Protein AF-A0A968Q232-F1 (afdb_monomer)

Secondary structure (DSSP, 8-state):
---------------STTSPPPHHHHHHHHHHHHHHTT--TTEEEEEEEE-PPPHHHHHH--TTS----EEEEEEEETTTTEEEEEEEETTTTEEEEEEEETT--PPPPHHHHHHHHHHHHH-HHHHHHHHTTT---GGG----

Mean predicted aligned error: 6.21 Å

pLDDT: mean 91.98, std 14.24, range [37.25, 98.88]

Sequence (144 aa):
MTIAPNRVTTLTTVSHPLEPLTPEEITAAVTILRQEKSLGIQVRFATVTLNEPAKTVVLSFKPGMAIIREAFIILLDNATAQTYEAVVDLGEGVIRRWEHIPGVQPPIMLDEFAECEAAVKADPAFQAAIAKRGITDPDLVMVD

Structure (mmCIF, N/CA/C/O backbone):
data_A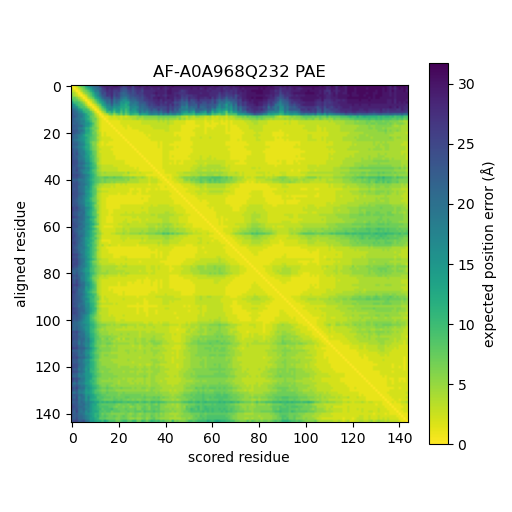F-A0A968Q232-F1
#
_entry.id   AF-A0A968Q232-F1
#
loop_
_atom_site.group_PDB
_atom_site.id
_atom_site.type_symbol
_atom_site.label_atom_id
_atom_site.label_alt_id
_atom_site.label_comp_id
_atom_site.label_asym_id
_atom_site.label_entity_id
_atom_site.label_seq_id
_atom_site.pdbx_PDB_ins_code
_atom_site.Cartn_x
_atom_site.Cartn_y
_atom_site.Cartn_z
_atom_site.occupancy
_atom_site.B_iso_or_equiv
_atom_site.auth_seq_id
_atom_site.auth_comp_id
_atom_site.auth_asym_id
_atom_site.auth_atom_id
_atom_site.pdbx_PDB_model_num
ATOM 1 N N . MET A 1 1 ? 30.120 20.558 13.234 1.00 38.31 1 MET A N 1
ATOM 2 C CA . MET A 1 1 ? 29.231 19.427 13.574 1.00 38.31 1 MET A CA 1
ATOM 3 C C . MET A 1 1 ? 28.079 19.985 14.386 1.00 38.31 1 MET A C 1
ATOM 5 O O . MET A 1 1 ? 28.229 20.205 15.579 1.00 38.31 1 MET A O 1
ATOM 9 N N . THR A 1 2 ? 26.981 20.328 13.721 1.00 37.25 2 THR A N 1
ATOM 10 C CA . THR A 1 2 ? 25.793 20.886 14.375 1.00 37.25 2 THR A CA 1
ATOM 11 C C . THR A 1 2 ? 24.869 19.720 14.689 1.00 37.25 2 THR A C 1
ATOM 13 O O . THR A 1 2 ? 24.344 19.090 13.776 1.00 37.25 2 THR A O 1
ATOM 16 N N . ILE A 1 3 ? 24.744 19.383 15.970 1.00 42.34 3 ILE A N 1
ATOM 17 C CA . ILE A 1 3 ? 23.815 18.358 16.447 1.00 42.34 3 ILE A CA 1
ATOM 18 C C . ILE A 1 3 ? 22.408 18.942 16.288 1.00 42.34 3 ILE A C 1
ATOM 20 O O . ILE A 1 3 ? 22.092 19.966 16.892 1.00 42.34 3 ILE A O 1
ATOM 24 N N . ALA A 1 4 ? 21.596 18.339 15.418 1.00 44.22 4 ALA A N 1
ATOM 25 C CA . ALA A 1 4 ? 20.199 18.719 15.248 1.00 44.22 4 ALA A CA 1
ATOM 26 C C . ALA A 1 4 ? 19.439 18.527 16.578 1.00 44.22 4 ALA A C 1
ATOM 28 O O . ALA A 1 4 ? 19.719 17.564 17.298 1.00 44.22 4 ALA A O 1
ATOM 29 N N . PRO A 1 5 ? 18.498 19.418 16.934 1.00 47.62 5 PRO A N 1
ATOM 30 C CA . PRO A 1 5 ? 17.752 19.294 18.176 1.00 47.62 5 PRO A CA 1
ATOM 31 C C . PRO A 1 5 ? 16.912 18.013 18.170 1.00 47.62 5 PRO A C 1
ATOM 33 O O . PRO A 1 5 ? 16.232 17.694 17.195 1.00 47.62 5 PRO A O 1
ATOM 36 N N . ASN A 1 6 ? 16.982 17.292 19.287 1.00 46.12 6 ASN A N 1
ATOM 37 C CA . ASN A 1 6 ? 16.221 16.084 19.570 1.00 46.12 6 ASN A CA 1
ATOM 38 C C . ASN A 1 6 ? 14.720 16.388 19.408 1.00 46.12 6 ASN A C 1
ATOM 40 O O . ASN A 1 6 ? 14.154 17.145 20.201 1.00 46.12 6 ASN A O 1
ATOM 44 N N . ARG A 1 7 ? 14.082 15.857 18.356 1.00 50.69 7 ARG A N 1
ATOM 45 C CA . ARG A 1 7 ? 12.632 15.981 18.158 1.00 50.69 7 ARG A CA 1
ATOM 46 C C . ARG A 1 7 ? 11.959 15.271 19.329 1.00 50.69 7 ARG A C 1
ATOM 48 O O . ARG A 1 7 ? 12.073 14.059 19.467 1.00 50.69 7 ARG A O 1
ATOM 55 N N . VAL A 1 8 ? 11.279 16.029 20.182 1.00 43.84 8 VAL A N 1
ATOM 56 C CA . VAL A 1 8 ? 10.350 15.460 21.156 1.00 43.84 8 VAL A CA 1
ATOM 57 C C . VAL A 1 8 ? 9.223 14.828 20.344 1.00 43.84 8 VAL A C 1
ATOM 59 O O . VAL A 1 8 ? 8.415 15.544 19.756 1.00 43.84 8 VAL A O 1
ATOM 62 N N . THR A 1 9 ? 9.208 13.501 20.241 1.00 42.03 9 THR A N 1
ATOM 63 C CA . THR A 1 9 ? 8.105 12.760 19.625 1.00 42.03 9 THR A CA 1
ATOM 64 C C . THR A 1 9 ? 6.905 12.868 20.557 1.00 42.03 9 THR A C 1
ATOM 66 O O . THR A 1 9 ? 6.775 12.114 21.518 1.00 42.03 9 THR A O 1
ATOM 69 N N . THR A 1 10 ? 6.049 13.863 20.339 1.00 44.19 10 THR A N 1
ATOM 70 C CA . THR A 1 10 ? 4.717 13.877 20.942 1.00 44.19 10 THR A CA 1
ATOM 71 C C . THR A 1 10 ? 3.979 12.644 20.437 1.00 44.19 10 THR A C 1
ATOM 73 O O . THR A 1 10 ? 3.762 12.527 19.234 1.00 44.19 10 THR A O 1
ATOM 76 N N . LEU A 1 11 ? 3.625 11.717 21.333 1.00 53.53 11 LEU A N 1
ATOM 77 C CA . LEU A 1 11 ? 2.708 10.626 21.006 1.00 53.53 11 LEU A CA 1
ATOM 78 C C . LEU A 1 11 ? 1.405 11.262 20.518 1.00 53.53 11 LEU A C 1
ATOM 80 O O . LEU A 1 11 ? 0.732 11.954 21.283 1.00 53.53 11 LEU A O 1
ATOM 84 N N . THR A 1 12 ? 1.087 11.088 19.238 1.00 61.19 12 THR A N 1
ATOM 85 C CA . THR A 1 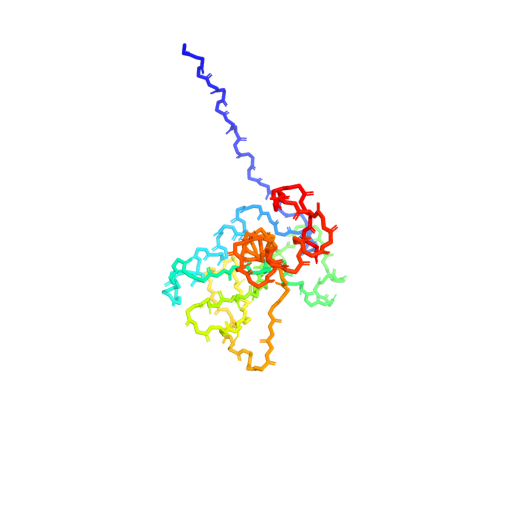12 ? -0.150 11.611 18.658 1.00 61.19 12 THR A CA 1
ATOM 86 C C . THR A 1 12 ? -1.305 10.808 19.244 1.00 61.19 12 THR A C 1
ATOM 88 O O . THR A 1 12 ? -1.501 9.648 18.894 1.00 61.19 12 THR A O 1
ATOM 91 N N . THR A 1 13 ? -2.038 11.381 20.198 1.00 79.38 13 THR A N 1
ATOM 92 C CA . THR A 1 13 ? -3.202 10.706 20.781 1.00 79.38 13 THR A CA 1
ATOM 93 C C . THR A 1 13 ? -4.380 10.848 19.831 1.00 79.38 13 THR A C 1
ATOM 95 O O . THR A 1 13 ? -4.930 11.943 19.705 1.00 79.38 13 THR A O 1
ATOM 98 N N . VAL A 1 14 ? -4.754 9.744 19.184 1.00 90.69 14 VAL A N 1
ATOM 99 C CA . VAL A 1 14 ? -5.954 9.650 18.342 1.00 90.69 14 VAL A CA 1
ATOM 100 C C . VAL A 1 14 ? -7.178 10.038 19.171 1.00 90.69 14 VAL A C 1
ATOM 102 O O . VAL A 1 14 ? -7.419 9.464 20.235 1.00 90.69 14 VAL A O 1
ATOM 105 N N . SER A 1 15 ? -7.939 11.029 18.706 1.00 93.06 15 SER A N 1
ATOM 106 C CA . SER A 1 15 ? -9.065 11.604 19.457 1.00 93.06 15 SER A CA 1
ATOM 107 C C . SER A 1 15 ? -10.434 11.176 18.928 1.00 93.06 15 SER A C 1
ATOM 109 O O . SER A 1 15 ? -11.431 11.254 19.652 1.00 93.06 15 SER A O 1
ATOM 111 N N . HIS A 1 16 ? -10.485 10.685 17.687 1.00 95.56 16 HIS A N 1
ATOM 112 C CA . HIS A 1 16 ? -11.700 10.226 17.029 1.00 95.56 16 HIS A CA 1
ATOM 113 C C . HIS A 1 16 ? -11.474 8.918 16.242 1.00 95.56 16 HIS A C 1
ATOM 115 O O . HIS A 1 16 ? -10.448 8.774 15.577 1.00 95.56 16 HIS A O 1
ATOM 121 N N . PRO A 1 17 ? -12.438 7.970 16.241 1.00 96.38 17 PRO A N 1
ATOM 122 C CA . PRO A 1 17 ? -12.297 6.669 15.575 1.00 96.38 17 PRO A CA 1
ATOM 123 C C . PRO A 1 17 ? -12.011 6.728 14.068 1.00 96.38 17 PRO A C 1
ATOM 125 O O . PRO A 1 17 ? -11.421 5.791 13.543 1.00 96.38 17 PRO A O 1
ATOM 128 N N . LEU A 1 18 ? -12.413 7.808 13.391 1.00 97.50 18 LEU A N 1
ATOM 129 C CA . LEU A 1 18 ? -12.201 8.027 11.950 1.00 97.50 18 LEU A CA 1
ATOM 130 C C . LEU A 1 18 ? -10.930 8.814 11.601 1.00 97.50 18 LEU A C 1
ATOM 132 O O . LEU A 1 18 ? -10.737 9.172 10.442 1.00 97.50 18 LEU A O 1
ATOM 136 N N . GLU A 1 19 ? -10.080 9.146 12.572 1.00 97.31 19 GLU A N 1
ATOM 137 C CA . GLU A 1 19 ? -8.797 9.757 12.223 1.00 97.31 19 GLU A CA 1
ATOM 138 C C . GLU A 1 19 ? -7.964 8.788 11.371 1.00 97.31 19 GLU A C 1
ATOM 140 O O . GLU A 1 19 ? -7.947 7.589 11.669 1.00 97.31 19 GLU A O 1
ATOM 145 N N . PRO A 1 20 ? -7.253 9.268 10.335 1.00 97.62 20 PRO A N 1
ATOM 146 C CA . PRO A 1 20 ? -6.333 8.435 9.568 1.00 97.62 20 PRO A CA 1
ATOM 147 C C . PRO A 1 20 ? -5.317 7.731 10.470 1.00 97.62 20 PRO A C 1
ATOM 149 O O . PRO A 1 20 ? -5.094 8.144 11.609 1.00 97.62 20 PRO A O 1
ATOM 152 N N . LEU A 1 21 ? -4.686 6.670 9.964 1.00 97.88 21 LEU A N 1
ATOM 153 C CA . LEU A 1 21 ? -3.600 6.031 10.703 1.00 97.88 21 LEU A CA 1
ATOM 154 C C . LEU A 1 21 ? -2.461 7.024 10.955 1.00 97.88 21 LEU A C 1
ATOM 156 O O . LEU A 1 21 ? -2.062 7.763 10.049 1.00 97.88 21 LEU A O 1
ATOM 160 N N . THR A 1 22 ? -1.911 7.019 12.168 1.00 97.06 22 THR A N 1
ATOM 161 C CA . THR A 1 22 ? -0.673 7.753 12.445 1.00 97.06 22 THR A CA 1
ATOM 162 C C . THR A 1 22 ? 0.524 7.051 11.787 1.00 97.06 22 THR A C 1
ATOM 164 O O . THR A 1 22 ? 0.456 5.857 11.472 1.00 97.06 22 THR A O 1
ATOM 167 N N . PRO A 1 23 ? 1.663 7.740 11.594 1.00 97.00 23 PRO A N 1
ATOM 168 C CA . PRO A 1 23 ? 2.881 7.099 11.093 1.00 97.00 23 PRO A CA 1
ATOM 169 C C . PRO A 1 23 ? 3.334 5.899 11.941 1.00 97.00 23 PRO A C 1
ATOM 171 O O . PRO A 1 23 ? 3.834 4.905 11.406 1.00 97.00 23 PRO A O 1
ATOM 174 N N . GLU A 1 24 ? 3.143 5.970 13.259 1.00 96.56 24 GLU A N 1
ATOM 175 C CA . GLU A 1 24 ? 3.463 4.890 14.193 1.00 96.56 24 GLU A CA 1
ATOM 176 C C . GLU A 1 24 ? 2.522 3.696 14.006 1.00 96.56 24 GLU A C 1
ATOM 178 O O . GLU A 1 24 ? 2.991 2.561 13.971 1.00 96.56 24 GLU A O 1
ATOM 183 N N . GLU A 1 25 ? 1.221 3.940 13.814 1.00 97.56 25 GLU A N 1
ATOM 184 C CA . GLU A 1 25 ? 0.232 2.895 13.522 1.00 97.56 25 GLU A CA 1
ATOM 185 C C . GLU A 1 25 ? 0.518 2.198 12.183 1.00 97.56 25 GLU A C 1
ATOM 187 O O . GLU A 1 25 ? 0.492 0.969 12.111 1.00 97.56 25 GLU A O 1
ATOM 192 N N . ILE A 1 26 ? 0.868 2.956 11.135 1.00 98.38 26 ILE A N 1
ATOM 193 C CA . ILE A 1 26 ? 1.284 2.402 9.833 1.00 98.38 26 ILE A CA 1
ATOM 194 C C . ILE A 1 26 ? 2.515 1.505 10.012 1.00 98.38 26 ILE A C 1
ATOM 196 O O . ILE A 1 26 ? 2.538 0.365 9.544 1.00 98.38 26 ILE A O 1
ATOM 200 N N . THR A 1 27 ? 3.531 2.002 10.723 1.00 98.00 27 THR A N 1
ATOM 201 C CA . THR A 1 27 ? 4.770 1.256 10.985 1.00 98.00 27 THR A CA 1
ATOM 202 C C . THR A 1 27 ? 4.490 -0.024 11.773 1.00 98.00 27 THR A C 1
ATOM 204 O O . THR A 1 27 ? 5.029 -1.084 11.440 1.00 98.00 27 THR A O 1
ATOM 207 N N . ALA A 1 28 ? 3.625 0.048 12.788 1.00 98.00 28 ALA A N 1
ATOM 208 C CA . ALA A 1 28 ? 3.227 -1.098 13.595 1.00 98.00 28 ALA A CA 1
ATOM 209 C C . ALA A 1 28 ? 2.499 -2.156 12.754 1.00 98.00 28 ALA A C 1
ATOM 211 O O . ALA A 1 28 ? 2.901 -3.319 12.774 1.00 98.00 28 ALA A O 1
ATOM 212 N N . ALA A 1 29 ? 1.508 -1.760 11.949 1.00 98.44 29 ALA A N 1
ATOM 213 C CA . ALA A 1 29 ? 0.744 -2.687 11.115 1.00 98.44 29 ALA A CA 1
ATOM 214 C C . ALA A 1 29 ? 1.632 -3.447 10.115 1.00 98.44 29 ALA A C 1
ATOM 216 O O . ALA A 1 29 ? 1.544 -4.671 9.988 1.00 98.44 29 ALA A O 1
ATOM 217 N N . VAL A 1 30 ? 2.533 -2.726 9.435 1.00 98.25 30 VAL A N 1
ATOM 218 C CA . VAL A 1 30 ? 3.497 -3.316 8.494 1.00 98.25 30 VAL A CA 1
ATOM 219 C C . VAL A 1 30 ? 4.444 -4.272 9.217 1.00 98.25 30 VAL A C 1
ATOM 221 O O . VAL A 1 30 ? 4.725 -5.359 8.712 1.00 98.25 30 VAL A O 1
ATOM 224 N N . THR A 1 31 ? 4.921 -3.893 10.404 1.00 97.94 31 THR A N 1
ATOM 225 C CA . THR A 1 31 ? 5.833 -4.722 11.204 1.00 97.94 31 THR A CA 1
ATOM 226 C C . THR A 1 31 ? 5.169 -6.030 11.627 1.00 97.94 31 THR A C 1
ATOM 228 O O . THR A 1 31 ? 5.757 -7.091 11.416 1.00 97.94 31 THR A O 1
ATOM 231 N N . ILE A 1 32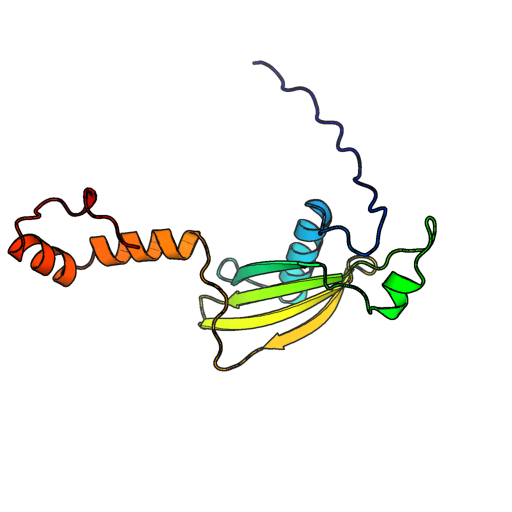 ? 3.937 -5.965 12.142 1.00 98.06 32 ILE A N 1
ATOM 232 C CA . ILE A 1 32 ? 3.145 -7.136 12.544 1.00 98.06 32 ILE A CA 1
ATOM 233 C C . ILE A 1 32 ? 2.978 -8.094 11.361 1.00 98.06 32 ILE A C 1
ATOM 235 O O . ILE A 1 32 ? 3.330 -9.269 11.465 1.00 98.06 32 ILE A O 1
ATOM 239 N N . LEU A 1 33 ? 2.540 -7.594 10.198 1.00 97.62 33 LEU A N 1
ATOM 240 C CA . LEU A 1 33 ? 2.364 -8.440 9.013 1.00 97.62 33 LEU A CA 1
ATOM 241 C C . LEU A 1 33 ? 3.668 -9.069 8.535 1.00 97.62 33 LEU A C 1
ATOM 243 O O . LEU A 1 33 ? 3.697 -10.265 8.240 1.00 97.62 33 LEU A O 1
ATOM 247 N N . ARG A 1 34 ? 4.754 -8.288 8.464 1.00 97.44 34 ARG A N 1
ATOM 248 C CA . ARG A 1 34 ? 6.059 -8.812 8.043 1.00 97.44 34 ARG A CA 1
ATOM 249 C C . ARG A 1 34 ? 6.536 -9.935 8.955 1.00 97.44 34 ARG A C 1
ATOM 251 O O . ARG A 1 34 ? 7.033 -10.936 8.446 1.00 97.44 34 ARG A O 1
ATOM 258 N N . GLN A 1 35 ? 6.368 -9.785 10.266 1.00 96.75 35 GLN A N 1
ATOM 259 C CA . GLN A 1 35 ? 6.794 -10.779 11.249 1.00 96.75 35 GLN A CA 1
ATOM 260 C C . GLN A 1 35 ? 5.911 -12.029 11.213 1.00 96.75 35 GLN A C 1
ATOM 262 O O . GLN A 1 35 ? 6.410 -13.125 10.962 1.00 96.75 35 GLN A O 1
ATOM 267 N N . GLU A 1 36 ? 4.599 -11.882 11.401 1.00 96.81 36 GLU A N 1
ATOM 268 C CA . GLU A 1 36 ? 3.686 -13.023 11.531 1.00 96.81 36 GLU A CA 1
ATOM 269 C C . GLU A 1 36 ? 3.521 -13.828 10.235 1.00 96.81 36 GLU A C 1
ATOM 271 O O . GLU A 1 36 ? 3.282 -15.035 10.283 1.00 96.81 36 GLU A O 1
ATOM 276 N N . LYS A 1 37 ? 3.652 -13.186 9.066 1.00 96.88 37 LYS A N 1
ATOM 277 C CA . LYS A 1 37 ? 3.570 -13.858 7.757 1.00 96.88 37 LYS A CA 1
ATOM 278 C C . LYS A 1 37 ? 4.929 -14.106 7.111 1.00 96.88 37 LYS A C 1
ATOM 280 O O . LYS A 1 37 ? 4.971 -14.630 6.003 1.00 96.88 37 LYS A O 1
ATOM 285 N N . SER A 1 38 ? 6.028 -13.777 7.798 1.00 95.62 38 SER A N 1
ATOM 286 C CA . SER A 1 38 ? 7.397 -13.946 7.285 1.00 95.62 38 SER A CA 1
ATOM 287 C C . SER A 1 38 ? 7.590 -13.320 5.893 1.00 95.62 38 SER A C 1
ATOM 289 O O . SER A 1 38 ? 8.182 -13.923 4.998 1.00 95.62 38 SER A O 1
ATOM 291 N N . LEU A 1 39 ? 7.047 -12.115 5.691 1.00 96.31 39 LEU A N 1
ATOM 292 C CA . LEU A 1 39 ? 7.031 -11.459 4.381 1.00 96.31 39 LEU A CA 1
ATOM 293 C C . LEU A 1 39 ? 8.428 -10.958 4.003 1.00 96.31 39 LEU A C 1
ATOM 295 O O . LEU A 1 39 ? 9.043 -10.175 4.734 1.00 96.31 39 LEU A O 1
ATOM 299 N N . GLY A 1 40 ? 8.894 -11.367 2.824 1.00 91.94 40 GLY A N 1
ATOM 300 C CA . GLY A 1 40 ? 10.185 -10.963 2.275 1.00 91.94 40 GLY A CA 1
ATOM 301 C C . GLY A 1 40 ? 10.242 -9.507 1.797 1.00 91.94 40 GLY A C 1
ATOM 302 O O . GLY A 1 40 ? 9.256 -8.763 1.813 1.00 91.94 40 GLY A O 1
ATOM 303 N N . ILE A 1 41 ? 11.428 -9.097 1.344 1.00 92.06 41 ILE A N 1
ATOM 304 C CA . ILE A 1 41 ? 11.689 -7.749 0.811 1.00 92.06 41 ILE A CA 1
ATOM 305 C C . ILE A 1 41 ? 10.907 -7.474 -0.486 1.00 92.06 41 ILE A C 1
ATOM 307 O O . ILE A 1 41 ? 10.581 -6.331 -0.774 1.00 92.06 41 ILE A O 1
ATOM 311 N N . GLN A 1 42 ? 10.564 -8.528 -1.229 1.00 91.94 42 GLN A N 1
ATOM 312 C CA . GLN A 1 42 ? 9.809 -8.473 -2.481 1.00 91.94 42 GLN A CA 1
ATOM 313 C C . GLN A 1 42 ? 8.321 -8.138 -2.306 1.00 91.94 42 GLN A C 1
ATOM 315 O O . GLN A 1 42 ? 7.642 -7.858 -3.290 1.00 91.94 42 GLN A O 1
ATOM 320 N N . VAL A 1 43 ? 7.802 -8.193 -1.074 1.00 96.12 43 VAL A N 1
ATOM 321 C CA . VAL A 1 43 ? 6.402 -7.863 -0.800 1.00 96.12 43 VAL A CA 1
ATOM 322 C C . VAL A 1 43 ? 6.258 -6.353 -0.666 1.00 96.12 43 VAL A C 1
ATOM 324 O O . VAL A 1 43 ? 6.843 -5.734 0.236 1.00 96.12 43 VAL A O 1
ATOM 327 N N . ARG A 1 44 ? 5.450 -5.783 -1.557 1.00 95.38 44 ARG A N 1
ATOM 328 C CA . ARG A 1 44 ? 5.073 -4.373 -1.587 1.00 95.38 44 ARG A CA 1
ATOM 329 C C . ARG A 1 44 ? 3.735 -4.155 -0.876 1.00 95.38 44 ARG A C 1
ATOM 331 O O . ARG A 1 44 ? 2.863 -5.022 -0.876 1.00 95.38 44 ARG A O 1
ATOM 338 N N . PHE A 1 45 ? 3.585 -2.985 -0.262 1.00 96.94 45 PHE A N 1
ATOM 339 C CA . PHE A 1 45 ? 2.389 -2.568 0.473 1.00 96.94 45 PHE A CA 1
ATOM 340 C C . PHE A 1 45 ? 1.700 -1.459 -0.324 1.00 96.94 45 PHE A C 1
ATOM 342 O O . PHE A 1 45 ? 2.023 -0.286 -0.156 1.00 96.94 45 PHE A O 1
ATOM 349 N N . ALA A 1 46 ? 0.778 -1.839 -1.208 1.00 97.06 46 ALA A N 1
ATOM 350 C CA . ALA A 1 46 ? 0.096 -0.910 -2.108 1.00 97.06 46 ALA A CA 1
ATOM 351 C C . ALA A 1 46 ? -0.875 0.021 -1.366 1.00 97.06 46 ALA A C 1
ATOM 353 O O . ALA A 1 46 ? -1.132 1.146 -1.786 1.00 97.06 46 ALA A O 1
ATOM 354 N N . THR A 1 47 ? -1.442 -0.434 -0.248 1.00 97.56 47 THR A N 1
ATOM 355 C CA . THR A 1 47 ? -2.321 0.380 0.599 1.00 97.56 47 THR A CA 1
ATOM 356 C C . THR A 1 47 ? -2.127 -0.002 2.055 1.00 97.56 47 THR A C 1
ATOM 358 O O . THR A 1 47 ? -2.103 -1.184 2.383 1.00 97.56 47 THR A O 1
ATOM 361 N N . VAL A 1 48 ? -2.025 1.004 2.925 1.00 98.31 48 VAL A N 1
ATOM 362 C CA . VAL A 1 48 ? -2.113 0.864 4.382 1.00 98.31 48 VAL A CA 1
ATOM 363 C C . VAL A 1 48 ? -2.995 1.999 4.879 1.00 98.31 48 VAL A C 1
ATOM 365 O O . VAL A 1 48 ? -2.593 3.160 4.850 1.00 98.31 48 VAL A O 1
ATOM 368 N N . THR A 1 49 ? -4.220 1.677 5.278 1.00 98.50 49 THR A N 1
ATOM 369 C CA . THR A 1 49 ? -5.220 2.667 5.691 1.00 98.50 49 THR A CA 1
ATOM 370 C C . THR A 1 49 ? -5.981 2.192 6.919 1.00 98.50 49 THR A C 1
ATOM 372 O O . THR A 1 49 ? -5.895 1.027 7.306 1.00 98.50 49 THR A O 1
ATOM 375 N N . LEU A 1 50 ? -6.732 3.094 7.543 1.00 98.56 50 LEU A N 1
ATOM 376 C CA . LEU A 1 50 ? -7.646 2.741 8.618 1.00 98.56 50 LEU A CA 1
ATOM 377 C C . LEU A 1 50 ? -8.684 1.748 8.082 1.00 98.56 50 LEU A C 1
ATOM 379 O O . LEU A 1 50 ? -9.366 2.030 7.097 1.00 98.56 50 LEU A O 1
ATOM 383 N N . ASN A 1 51 ? -8.839 0.611 8.756 1.00 98.62 51 ASN A N 1
ATOM 384 C CA . ASN A 1 51 ? -10.053 -0.179 8.631 1.00 98.62 51 ASN A CA 1
ATOM 385 C C . ASN A 1 51 ? -11.145 0.554 9.416 1.00 98.62 51 ASN A C 1
ATOM 387 O O . ASN A 1 51 ? -11.171 0.506 10.648 1.00 98.62 51 ASN A O 1
ATOM 391 N N . GLU A 1 52 ? -11.972 1.331 8.713 1.00 98.00 52 GLU A N 1
ATOM 392 C CA . GLU A 1 52 ? -12.957 2.190 9.367 1.00 98.00 52 GLU A CA 1
ATOM 393 C C . GLU A 1 52 ? -13.883 1.371 10.284 1.00 98.00 52 GLU A C 1
ATOM 395 O O . GLU A 1 52 ? -14.420 0.340 9.865 1.00 98.00 52 GLU A O 1
ATOM 400 N N . PRO A 1 53 ? -14.114 1.819 11.534 1.00 97.19 53 PRO A N 1
ATOM 401 C CA . PRO A 1 53 ? -15.018 1.126 12.438 1.00 97.19 53 PRO A CA 1
ATOM 402 C C . PRO A 1 53 ? -16.436 1.049 11.879 1.00 97.19 53 PRO A C 1
ATOM 404 O O . PRO A 1 53 ? -16.888 1.908 11.119 1.00 97.19 53 PRO A O 1
ATOM 407 N N . ALA A 1 54 ? -17.196 0.056 12.342 1.00 97.19 54 ALA A N 1
ATOM 408 C CA . ALA A 1 54 ? -18.602 -0.062 11.983 1.00 97.19 54 ALA A CA 1
ATOM 409 C C . ALA A 1 54 ? -19.355 1.255 12.245 1.00 97.19 54 ALA A C 1
ATOM 411 O O . ALA A 1 54 ? -19.196 1.893 13.288 1.00 97.19 54 ALA A O 1
ATOM 412 N N . LYS A 1 55 ? -20.251 1.629 11.326 1.00 98.00 55 LYS A N 1
ATOM 413 C CA . LYS A 1 55 ? -21.035 2.874 11.399 1.00 98.00 55 LYS A CA 1
ATOM 414 C C . LYS A 1 55 ? -21.698 3.099 12.764 1.00 98.00 55 LYS A C 1
ATOM 416 O O . LYS A 1 55 ? -21.765 4.227 13.241 1.00 98.00 55 LYS A O 1
ATOM 421 N N . THR A 1 56 ? -22.191 2.038 13.400 1.00 98.00 56 THR A N 1
ATOM 422 C CA . THR A 1 56 ? -22.819 2.098 14.729 1.00 98.00 56 THR A CA 1
ATOM 423 C C . THR A 1 56 ? -21.843 2.516 15.828 1.00 98.00 56 THR A C 1
ATOM 425 O O . THR A 1 56 ? -22.236 3.273 16.714 1.00 98.00 56 THR A O 1
ATOM 428 N N . VAL A 1 57 ? -20.582 2.080 15.754 1.00 96.62 57 VAL A N 1
ATOM 429 C CA . VAL A 1 57 ? -19.504 2.484 16.671 1.00 96.62 57 VAL A CA 1
ATOM 430 C C . VAL A 1 57 ? -19.221 3.972 16.509 1.00 96.62 57 VAL A C 1
ATOM 432 O O . VAL A 1 57 ? -19.211 4.697 17.499 1.00 96.62 57 VAL A O 1
ATOM 435 N N . VAL A 1 58 ? -19.088 4.441 15.266 1.00 97.50 58 VAL A N 1
ATOM 436 C CA . VAL A 1 58 ? -18.849 5.860 14.960 1.00 97.50 58 VAL A CA 1
ATOM 437 C C . VAL A 1 58 ? -19.994 6.737 15.470 1.00 97.50 58 VAL A C 1
ATOM 439 O O . VAL A 1 58 ? -19.757 7.717 16.166 1.00 97.50 58 VAL A O 1
ATOM 442 N N . LEU A 1 59 ? -21.247 6.371 15.180 1.00 97.94 59 LEU A N 1
ATOM 443 C CA . LEU A 1 59 ? -22.420 7.149 15.601 1.00 97.94 59 LEU A CA 1
ATOM 444 C C . LEU A 1 59 ? -22.624 7.174 17.122 1.00 97.94 59 LEU A C 1
ATOM 446 O O . LEU A 1 59 ? -23.235 8.105 17.641 1.00 97.94 59 LEU A O 1
ATOM 450 N N . SER A 1 60 ? -22.142 6.149 17.826 1.00 97.38 60 SER A N 1
ATOM 451 C CA . SER A 1 60 ? -22.267 6.041 19.284 1.00 97.38 60 SER A CA 1
ATOM 452 C C . SER A 1 60 ? -21.062 6.617 20.031 1.00 97.38 60 SER A C 1
ATOM 454 O O . SER A 1 60 ? -21.096 6.679 21.262 1.00 97.38 60 SER A O 1
ATOM 456 N N . PHE A 1 61 ? -20.005 7.016 19.317 1.00 97.62 61 PHE A N 1
ATOM 457 C CA . PHE A 1 61 ? -18.768 7.500 19.911 1.00 97.62 61 PHE A CA 1
ATOM 458 C C . PHE A 1 61 ? -18.977 8.816 20.665 1.00 97.62 61 PHE A C 1
ATOM 460 O O . PHE A 1 61 ? -19.675 9.729 20.221 1.00 97.62 61 PHE A O 1
ATOM 467 N N . LYS A 1 62 ? -18.321 8.920 21.819 1.00 96.94 62 LYS A N 1
ATOM 468 C CA . LYS A 1 62 ? -18.220 10.132 22.628 1.00 96.94 62 LYS A CA 1
ATOM 469 C C . LYS A 1 62 ? -16.768 10.288 23.081 1.00 96.94 62 LYS A C 1
ATOM 471 O O . LYS A 1 62 ? -16.131 9.272 23.371 1.00 96.94 62 LYS A O 1
ATOM 476 N N . PRO A 1 63 ? -16.252 11.525 23.200 1.00 94.44 63 PRO A N 1
ATOM 477 C CA . PRO A 1 63 ? -14.915 11.757 23.733 1.00 94.44 63 PRO A CA 1
ATOM 478 C C . PRO A 1 63 ? -14.692 11.016 25.059 1.00 94.44 63 PRO A C 1
ATOM 480 O O . PRO A 1 63 ? -15.549 11.047 25.943 1.00 94.44 63 PRO A O 1
ATOM 483 N N . GLY A 1 64 ? -13.550 10.337 25.181 1.00 90.69 64 GLY A N 1
ATOM 484 C CA . GLY A 1 64 ? -13.194 9.516 26.344 1.00 90.69 64 GLY A CA 1
ATOM 485 C C . GLY A 1 64 ? -13.604 8.041 26.250 1.00 90.69 64 GLY A C 1
ATOM 486 O O . GLY A 1 64 ? -13.176 7.249 27.087 1.00 90.69 64 GLY A O 1
ATOM 487 N N . MET A 1 65 ? -14.387 7.642 25.242 1.00 94.12 65 MET A N 1
ATOM 488 C CA . MET A 1 65 ? -14.584 6.224 24.929 1.00 94.12 65 MET A CA 1
ATOM 489 C C . MET A 1 65 ? -13.308 5.620 24.334 1.00 94.12 65 MET A C 1
ATOM 491 O O . MET A 1 65 ? -12.561 6.301 23.631 1.00 94.12 65 MET A O 1
ATOM 495 N N . ALA A 1 66 ? -13.080 4.331 24.592 1.00 92.50 66 ALA A N 1
ATOM 496 C CA . ALA A 1 66 ? -11.980 3.599 23.976 1.00 92.50 66 ALA A CA 1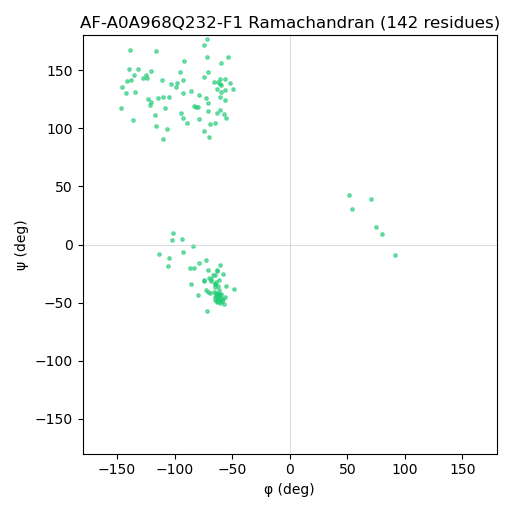
ATOM 497 C C . ALA A 1 66 ? -12.127 3.589 22.446 1.00 92.50 66 ALA A C 1
ATOM 499 O O . ALA A 1 66 ? -13.227 3.397 21.921 1.00 92.50 66 ALA A O 1
ATOM 500 N N . ILE A 1 67 ? -11.010 3.780 21.746 1.00 94.62 67 ILE A N 1
ATOM 501 C CA . ILE A 1 67 ? -10.941 3.738 20.287 1.00 94.62 67 ILE A CA 1
ATOM 502 C C . ILE A 1 67 ? -10.200 2.464 19.901 1.00 94.62 67 ILE A C 1
ATOM 504 O O . ILE A 1 67 ? -9.031 2.294 20.238 1.00 94.62 67 ILE A O 1
ATOM 508 N N . ILE A 1 68 ? -10.896 1.576 19.198 1.00 94.44 68 ILE A N 1
ATOM 509 C CA . ILE A 1 68 ? -10.292 0.393 18.588 1.00 94.44 68 ILE A CA 1
ATOM 510 C C . ILE A 1 68 ? -9.749 0.813 17.226 1.00 94.44 68 ILE A C 1
ATOM 512 O O . ILE A 1 68 ? -10.436 1.501 16.466 1.00 94.44 68 ILE A O 1
ATOM 516 N N . ARG A 1 69 ? -8.503 0.433 16.948 1.00 97.00 69 ARG A N 1
ATOM 517 C CA . ARG A 1 69 ? -7.768 0.824 15.748 1.00 97.00 69 ARG A CA 1
ATOM 518 C C . ARG A 1 69 ? -7.363 -0.428 14.996 1.00 97.00 69 ARG A C 1
ATOM 520 O O . ARG A 1 69 ? -6.631 -1.263 15.518 1.00 97.00 69 ARG A O 1
ATOM 527 N N . GLU A 1 70 ? -7.838 -0.535 13.768 1.00 98.50 70 GLU A N 1
ATOM 528 C CA . GLU A 1 70 ? -7.473 -1.610 12.859 1.00 98.50 70 GLU A CA 1
ATOM 529 C C . GLU A 1 70 ? -6.921 -1.009 11.565 1.00 98.50 70 GLU A C 1
ATOM 531 O O . GLU A 1 70 ? -7.399 0.024 11.100 1.00 98.50 70 GLU A O 1
ATOM 536 N N . ALA A 1 71 ? -5.917 -1.644 10.970 1.00 98.81 71 ALA A N 1
ATOM 537 C CA . ALA A 1 71 ? -5.367 -1.257 9.677 1.00 98.81 71 ALA A CA 1
ATOM 538 C C . ALA A 1 71 ? -5.828 -2.241 8.599 1.00 98.81 71 ALA A C 1
ATOM 540 O O . ALA A 1 71 ? -5.626 -3.446 8.744 1.00 98.81 71 ALA A O 1
ATOM 541 N N . PHE A 1 72 ? -6.407 -1.728 7.514 1.00 98.88 72 PHE A N 1
ATOM 542 C CA . PHE A 1 72 ? -6.669 -2.479 6.291 1.00 98.88 72 PHE A CA 1
ATOM 543 C C . PHE A 1 72 ? -5.499 -2.307 5.322 1.00 98.88 72 PHE A C 1
ATOM 545 O O . PHE A 1 72 ? -5.034 -1.188 5.077 1.00 98.88 72 PHE A O 1
ATOM 552 N N . ILE A 1 73 ? -4.999 -3.426 4.800 1.00 98.75 73 ILE A N 1
ATOM 553 C CA . ILE A 1 73 ? -3.753 -3.473 4.038 1.00 98.75 73 ILE A CA 1
ATOM 554 C C . ILE A 1 73 ? -3.940 -4.301 2.770 1.00 98.75 73 ILE A C 1
ATOM 556 O O . ILE A 1 73 ? -4.417 -5.431 2.839 1.00 98.75 73 ILE A O 1
ATOM 560 N N . ILE A 1 74 ? -3.501 -3.751 1.635 1.00 98.62 74 ILE A N 1
ATOM 561 C CA . ILE A 1 74 ? -3.410 -4.454 0.349 1.00 98.62 74 ILE A CA 1
ATOM 562 C C . ILE A 1 74 ? -1.930 -4.653 0.018 1.00 98.62 74 ILE A C 1
ATOM 564 O O . ILE A 1 74 ? -1.155 -3.691 0.015 1.00 98.62 74 ILE A O 1
ATOM 568 N N 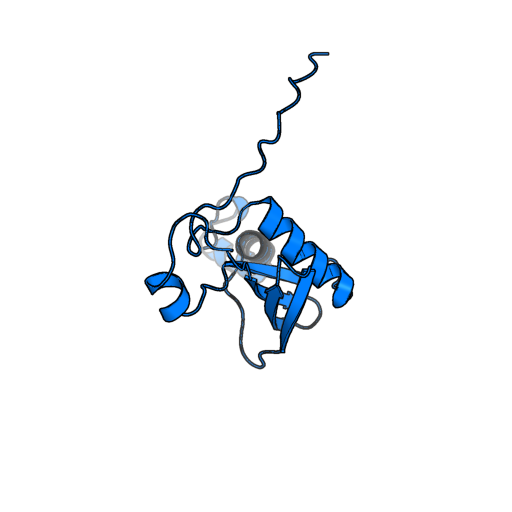. LEU A 1 75 ? -1.539 -5.896 -0.262 1.00 97.62 75 LEU A N 1
ATOM 569 C CA . LEU A 1 75 ? -0.161 -6.293 -0.544 1.00 97.62 75 LEU A CA 1
ATOM 570 C C . LEU A 1 75 ? -0.029 -6.920 -1.933 1.00 97.62 75 LEU A C 1
ATOM 572 O O . LEU A 1 75 ? -0.935 -7.615 -2.390 1.00 97.62 75 LEU A O 1
ATOM 576 N N . LEU A 1 76 ? 1.141 -6.738 -2.545 1.00 97.50 76 LEU A N 1
ATOM 577 C CA . LEU A 1 76 ? 1.579 -7.446 -3.746 1.00 97.50 76 LEU A CA 1
ATOM 578 C C . LEU A 1 76 ? 2.867 -8.206 -3.437 1.00 97.50 76 LEU A C 1
ATOM 580 O O . LEU A 1 76 ? 3.861 -7.600 -3.035 1.00 97.50 76 LEU A O 1
ATOM 584 N N . ASP A 1 77 ? 2.874 -9.519 -3.636 1.00 96.00 77 ASP A N 1
ATOM 585 C CA . ASP A 1 77 ? 4.119 -10.284 -3.663 1.00 96.00 77 ASP A CA 1
ATOM 586 C C . ASP A 1 77 ? 4.674 -10.313 -5.090 1.00 96.00 77 ASP A C 1
ATOM 588 O O . ASP A 1 77 ? 4.185 -11.061 -5.937 1.00 96.00 77 ASP A O 1
ATOM 592 N N . ASN A 1 78 ? 5.724 -9.529 -5.354 1.00 93.56 78 ASN A N 1
ATOM 593 C CA . ASN A 1 78 ? 6.335 -9.451 -6.683 1.00 93.56 78 ASN A CA 1
ATOM 594 C C . ASN A 1 78 ? 6.951 -10.779 -7.152 1.00 93.56 78 ASN A C 1
ATOM 596 O O . ASN A 1 78 ? 7.117 -10.972 -8.353 1.00 93.56 78 ASN A O 1
ATOM 600 N N . ALA A 1 79 ? 7.291 -11.706 -6.246 1.00 93.88 79 ALA A N 1
ATOM 601 C CA . ALA A 1 79 ? 7.840 -13.001 -6.652 1.00 93.88 79 ALA A CA 1
ATOM 602 C C . ALA A 1 79 ? 6.771 -13.929 -7.243 1.00 93.88 79 ALA A C 1
ATOM 604 O O . ALA A 1 79 ? 7.077 -14.760 -8.096 1.00 93.88 79 ALA A O 1
ATOM 605 N N . THR A 1 80 ? 5.526 -13.803 -6.781 1.00 94.69 80 THR A N 1
ATOM 606 C CA . THR A 1 80 ? 4.415 -14.681 -7.173 1.00 94.69 80 THR A CA 1
ATOM 607 C C . THR A 1 80 ? 3.331 -13.962 -7.975 1.00 94.69 80 THR A C 1
ATOM 609 O O . THR A 1 80 ? 2.436 -14.622 -8.502 1.00 94.69 80 THR A O 1
ATOM 612 N N . ALA A 1 81 ? 3.415 -12.632 -8.081 1.00 94.81 81 ALA A N 1
ATOM 613 C CA . ALA A 1 81 ? 2.392 -11.744 -8.628 1.00 94.81 81 ALA A CA 1
ATOM 614 C C . ALA A 1 81 ? 1.015 -11.914 -7.952 1.00 94.81 81 ALA A C 1
ATOM 616 O O . ALA A 1 81 ? -0.024 -11.735 -8.587 1.00 94.81 81 ALA A O 1
ATOM 617 N N . GLN A 1 82 ? 1.004 -12.289 -6.668 1.00 96.94 82 GLN A N 1
ATOM 618 C CA . GLN A 1 82 ? -0.216 -12.524 -5.895 1.00 96.94 82 GLN A CA 1
ATOM 619 C C . GLN A 1 82 ? -0.594 -11.311 -5.048 1.00 96.94 82 GLN A C 1
ATOM 621 O O . GLN A 1 82 ? 0.257 -10.699 -4.397 1.00 96.94 82 GLN A O 1
ATOM 626 N N . THR A 1 83 ? -1.893 -11.011 -5.009 1.00 98.25 83 THR A N 1
ATOM 627 C CA . THR A 1 83 ? -2.465 -9.944 -4.183 1.00 98.25 83 THR A CA 1
ATOM 628 C C . THR A 1 83 ? -3.064 -10.503 -2.902 1.00 98.25 83 THR A C 1
ATOM 630 O O . THR A 1 83 ? -3.799 -11.490 -2.925 1.00 98.25 83 THR A O 1
ATOM 633 N N . TYR A 1 84 ? -2.787 -9.838 -1.785 1.00 98.38 84 TYR A N 1
ATOM 634 C CA . TYR A 1 84 ? -3.347 -10.183 -0.484 1.00 98.38 84 TYR A CA 1
ATOM 635 C C . TYR A 1 84 ? -4.051 -8.986 0.145 1.00 98.38 84 TYR A C 1
ATOM 637 O O . TYR A 1 84 ? -3.594 -7.852 0.016 1.00 98.38 84 TYR A O 1
ATOM 645 N N . GLU A 1 85 ? -5.125 -9.258 0.877 1.00 98.62 85 GLU A N 1
ATOM 646 C CA . GLU A 1 85 ? -5.767 -8.316 1.789 1.00 98.62 85 GLU A CA 1
ATOM 647 C C . GLU A 1 85 ? -5.564 -8.763 3.235 1.00 98.62 85 GLU A C 1
ATOM 649 O O . GLU A 1 85 ? -5.646 -9.953 3.562 1.00 98.62 85 GLU A O 1
ATOM 654 N N . ALA A 1 86 ? -5.337 -7.800 4.123 1.00 98.75 86 ALA A N 1
ATOM 655 C CA . ALA A 1 86 ? -5.185 -8.055 5.542 1.00 98.75 86 ALA A CA 1
ATOM 656 C C . ALA A 1 86 ? -5.888 -7.003 6.400 1.00 98.75 86 ALA A C 1
ATOM 658 O O . 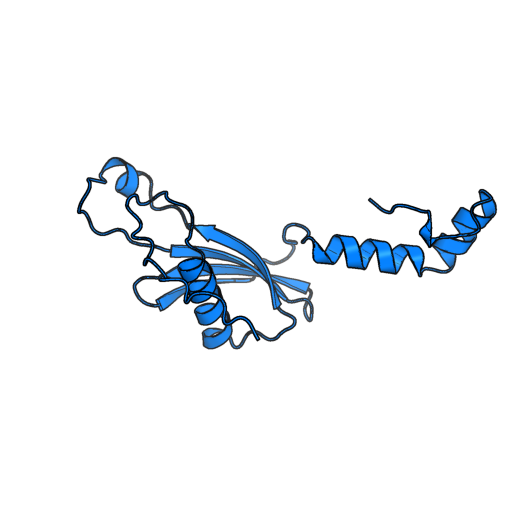ALA A 1 86 ? -6.005 -5.840 6.017 1.00 98.75 86 ALA A O 1
ATOM 659 N N . VAL A 1 87 ? -6.314 -7.428 7.589 1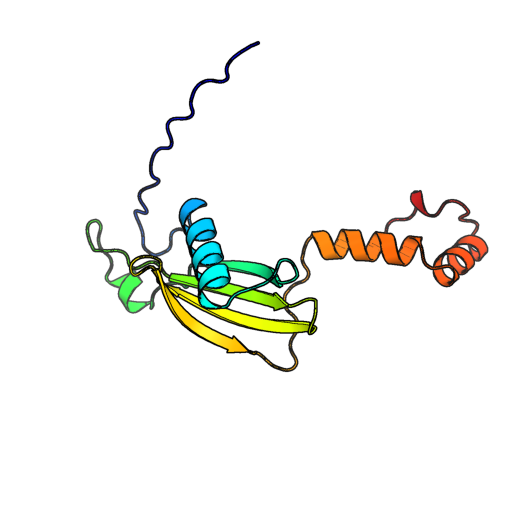.00 98.81 87 VAL A N 1
ATOM 660 C CA . VAL A 1 87 ? -6.754 -6.538 8.668 1.00 98.81 87 VAL A CA 1
ATOM 661 C C . VAL A 1 87 ? -5.905 -6.826 9.896 1.00 98.81 87 VAL A C 1
ATOM 663 O O . VAL A 1 87 ? -5.828 -7.976 10.332 1.00 98.81 87 VAL A O 1
ATOM 666 N N . VAL A 1 88 ? -5.268 -5.793 10.440 1.00 98.75 88 VAL A N 1
ATOM 667 C CA . VAL A 1 88 ? -4.412 -5.868 11.633 1.00 98.75 88 VAL A CA 1
ATOM 668 C C . VAL A 1 88 ? -5.046 -5.067 12.757 1.00 98.75 88 VAL A C 1
ATOM 670 O O . VAL A 1 88 ? -5.309 -3.884 12.576 1.00 98.75 88 VAL A O 1
ATOM 673 N N . ASP A 1 89 ? -5.249 -5.686 13.915 1.00 98.06 89 ASP A N 1
ATOM 674 C CA . ASP A 1 89 ? -5.636 -4.996 15.146 1.00 98.06 89 ASP A CA 1
ATOM 675 C C . ASP A 1 89 ? -4.392 -4.391 15.798 1.00 98.06 89 ASP A C 1
ATOM 677 O O . ASP A 1 89 ? -3.450 -5.102 16.152 1.00 98.06 89 ASP A O 1
ATOM 681 N N . LEU A 1 90 ? -4.376 -3.065 15.928 1.00 97.12 90 LEU A N 1
ATOM 682 C CA . LEU A 1 90 ? -3.237 -2.307 16.444 1.00 97.12 90 LEU A CA 1
ATOM 683 C C . LEU A 1 90 ? -3.201 -2.255 17.975 1.00 97.12 90 LEU A C 1
ATOM 685 O O . LEU A 1 90 ? -2.146 -1.984 18.544 1.00 97.12 90 LEU A O 1
ATOM 689 N N . GLY A 1 91 ? -4.334 -2.495 18.639 1.00 93.56 91 GLY A N 1
ATOM 690 C CA . GLY A 1 91 ? -4.418 -2.523 20.098 1.00 93.56 91 GLY A CA 1
ATOM 691 C C . GLY A 1 91 ? -3.921 -3.847 20.669 1.00 93.56 91 GLY A C 1
ATOM 692 O O . GLY A 1 91 ? -3.166 -3.859 21.639 1.00 93.56 91 GLY A O 1
ATOM 693 N N . GLU A 1 92 ? -4.319 -4.958 20.049 1.00 95.12 92 GLU A N 1
ATOM 694 C CA . GLU A 1 92 ? -3.855 -6.301 20.415 1.00 95.12 92 GLU A CA 1
ATOM 695 C C . GLU A 1 92 ? -2.552 -6.699 19.713 1.00 95.12 92 GLU A C 1
ATOM 697 O O . GLU A 1 92 ? -1.847 -7.584 20.193 1.00 95.12 92 GLU A O 1
ATOM 702 N N . GLY A 1 93 ? -2.214 -6.045 18.599 1.00 96.38 93 GLY A N 1
ATOM 703 C CA . GLY A 1 93 ? -1.021 -6.352 17.817 1.00 96.38 93 GLY A CA 1
ATOM 704 C C . GLY A 1 93 ? -1.122 -7.687 17.078 1.00 96.38 93 GLY A C 1
ATOM 705 O O . GLY A 1 93 ? -0.140 -8.420 17.038 1.00 96.38 93 GLY A O 1
ATOM 706 N N . VAL A 1 94 ? -2.301 -8.015 16.536 1.00 96.88 94 VAL A N 1
ATOM 707 C CA . VAL A 1 94 ? -2.590 -9.318 15.906 1.00 96.88 94 VAL A CA 1
ATOM 708 C C . VAL A 1 94 ? -3.260 -9.170 14.544 1.00 96.88 94 VAL A C 1
ATOM 710 O O . VAL A 1 94 ? -4.022 -8.233 14.294 1.00 96.88 94 VAL A O 1
ATOM 713 N N . ILE A 1 95 ? -3.046 -10.142 13.658 1.00 98.44 95 ILE A N 1
ATOM 714 C CA . ILE A 1 95 ? -3.742 -10.209 12.367 1.00 98.44 95 ILE A CA 1
ATOM 715 C C . ILE A 1 95 ? -5.156 -10.778 12.557 1.00 98.44 95 ILE A C 1
ATOM 717 O O . ILE A 1 95 ? -5.331 -11.937 12.928 1.00 98.44 95 ILE A O 1
ATOM 721 N N . ARG A 1 96 ? -6.182 -9.984 12.235 1.00 98.06 96 ARG A N 1
ATOM 722 C CA . ARG A 1 96 ? -7.598 -10.395 12.265 1.00 98.06 96 ARG A CA 1
ATOM 723 C C . ARG A 1 96 ? -8.052 -11.069 10.974 1.00 98.06 96 ARG A C 1
ATOM 725 O O . ARG A 1 96 ? -8.875 -11.979 11.016 1.00 98.06 96 ARG A O 1
ATOM 732 N N . ARG A 1 97 ? -7.516 -10.639 9.829 1.00 98.44 97 ARG A N 1
ATOM 733 C CA . ARG A 1 97 ? -7.807 -11.216 8.505 1.00 98.44 97 ARG A CA 1
ATOM 734 C C . ARG A 1 97 ? -6.540 -11.260 7.664 1.00 98.44 97 ARG A C 1
ATOM 736 O O . ARG A 1 97 ? -5.745 -10.327 7.697 1.00 98.44 97 ARG A O 1
ATOM 743 N N . TRP A 1 98 ? -6.379 -12.341 6.909 1.00 98.38 98 TRP A N 1
ATOM 744 C CA . TRP A 1 98 ? -5.337 -12.522 5.901 1.00 98.38 98 TRP A CA 1
ATOM 745 C C . TRP A 1 98 ? -5.906 -13.371 4.770 1.00 98.38 98 TRP A C 1
ATOM 747 O O . TRP A 1 98 ? -6.277 -14.523 5.003 1.00 98.38 98 TRP A O 1
ATOM 757 N N . GLU A 1 99 ? -5.985 -12.818 3.567 1.00 98.38 99 GLU A N 1
ATOM 758 C CA . GLU A 1 99 ? -6.677 -13.456 2.452 1.00 98.38 99 GLU A CA 1
ATOM 759 C C . GLU A 1 99 ? -5.942 -13.215 1.135 1.00 98.38 99 GLU A C 1
ATOM 761 O O . GLU A 1 99 ? -5.598 -12.083 0.811 1.00 98.38 99 GLU A O 1
ATOM 766 N N . HIS A 1 100 ? -5.702 -14.285 0.375 1.00 98.19 100 HIS A N 1
ATOM 767 C CA . HIS A 1 100 ? -5.255 -14.185 -1.013 1.00 98.19 100 HIS A CA 1
ATOM 768 C C . HIS A 1 100 ? -6.459 -13.865 -1.897 1.00 98.19 100 HIS A C 1
ATOM 770 O O . HIS A 1 100 ? -7.457 -14.586 -1.848 1.00 98.19 100 HIS A O 1
ATOM 776 N N . ILE A 1 101 ? -6.345 -12.835 -2.732 1.00 98.38 101 ILE A N 1
ATOM 777 C CA . ILE A 1 101 ? -7.399 -12.415 -3.653 1.00 98.38 101 ILE A CA 1
ATOM 778 C C . ILE A 1 101 ? -6.985 -12.832 -5.074 1.00 98.38 101 ILE A C 1
ATOM 780 O O . ILE A 1 101 ? -6.153 -12.170 -5.695 1.00 98.38 101 ILE A O 1
ATOM 784 N N . PRO A 1 102 ? -7.495 -13.957 -5.605 1.00 97.69 102 PRO A N 1
ATOM 785 C CA . PRO A 1 102 ? -7.062 -14.461 -6.901 1.00 97.69 102 PRO A CA 1
ATOM 786 C C . PRO A 1 102 ? -7.631 -13.628 -8.054 1.00 97.69 102 PRO A C 1
ATOM 788 O O . PRO A 1 102 ? -8.791 -13.221 -8.038 1.00 97.69 102 PRO A O 1
ATOM 791 N N . GLY A 1 103 ? -6.831 -13.458 -9.109 1.00 96.00 103 GLY A N 1
ATOM 792 C CA . GLY A 1 103 ? -7.287 -12.858 -10.367 1.00 96.00 103 GLY A CA 1
ATOM 793 C C . GLY A 1 103 ? -7.479 -11.341 -10.326 1.00 96.00 103 GLY A C 1
ATOM 794 O O . GLY A 1 103 ? -8.101 -10.796 -11.236 1.00 96.00 103 GLY A O 1
ATOM 795 N N . VAL A 1 104 ? -6.946 -10.666 -9.306 1.00 97.19 104 VAL A N 1
ATOM 796 C CA . VAL A 1 104 ? -6.916 -9.201 -9.219 1.00 97.19 104 VAL A CA 1
ATOM 797 C C . VAL A 1 104 ? -5.477 -8.688 -9.239 1.00 97.19 104 VAL A C 1
ATOM 799 O O . VAL A 1 104 ? -4.530 -9.456 -9.085 1.00 97.19 104 VAL A O 1
ATOM 802 N N . GLN A 1 105 ? -5.333 -7.383 -9.451 1.00 95.88 105 GLN A N 1
ATOM 803 C CA . GLN A 1 105 ? -4.087 -6.642 -9.283 1.00 95.88 105 GLN A CA 1
ATOM 804 C C . GLN A 1 105 ? -4.369 -5.440 -8.373 1.00 95.88 105 GLN A C 1
ATOM 806 O O . GLN A 1 105 ? -5.466 -4.873 -8.455 1.00 95.88 105 GLN A O 1
ATOM 811 N N . PRO A 1 106 ? -3.429 -5.053 -7.499 1.00 95.69 106 PRO A N 1
ATOM 812 C CA . PRO A 1 106 ? -3.593 -3.875 -6.665 1.00 95.69 106 PRO A CA 1
ATOM 813 C C . PRO A 1 106 ? -3.415 -2.590 -7.492 1.00 95.69 106 PRO A C 1
ATOM 815 O O . PRO A 1 106 ? -3.033 -2.650 -8.664 1.00 95.69 106 PRO A O 1
ATOM 818 N N . PRO A 1 107 ? -3.696 -1.411 -6.907 1.00 93.81 107 PRO A N 1
ATOM 819 C CA . PRO A 1 107 ? -3.351 -0.143 -7.536 1.00 93.81 107 PRO A CA 1
ATOM 820 C C . PRO A 1 107 ? -1.857 -0.072 -7.856 1.00 93.81 107 PRO A C 1
ATOM 822 O O . PRO A 1 107 ? -1.033 -0.510 -7.053 1.00 93.81 107 PRO A O 1
ATOM 825 N N . ILE A 1 108 ? -1.534 0.532 -8.999 1.00 92.62 108 ILE A N 1
ATOM 826 C CA . ILE A 1 108 ? -0.153 0.806 -9.393 1.00 92.62 108 I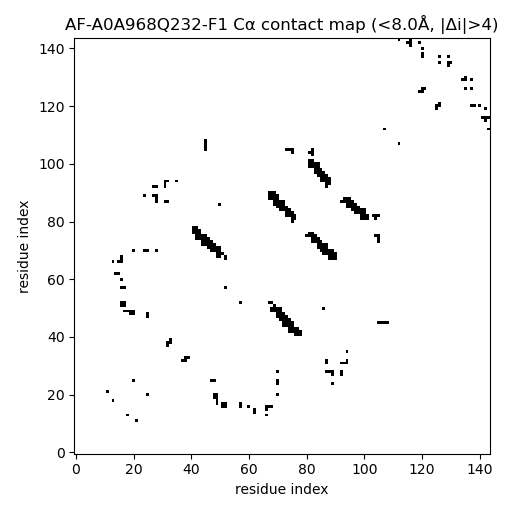LE A CA 1
ATOM 827 C C . ILE A 1 108 ? 0.528 1.712 -8.358 1.00 92.62 108 ILE A C 1
ATOM 829 O O . ILE A 1 108 ? -0.023 2.731 -7.929 1.00 92.62 108 ILE A O 1
ATOM 833 N N . MET A 1 109 ? 1.724 1.321 -7.936 1.00 93.44 109 MET A N 1
ATOM 834 C CA . MET A 1 109 ? 2.550 2.044 -6.977 1.00 93.44 109 MET A CA 1
ATOM 835 C C . MET A 1 109 ? 3.512 2.996 -7.690 1.00 93.44 109 MET A C 1
ATOM 837 O O . MET A 1 109 ? 3.831 2.842 -8.866 1.00 93.44 109 MET A O 1
ATOM 841 N N . LEU A 1 110 ? 3.981 4.019 -6.974 1.00 89.62 110 LEU A N 1
ATOM 842 C CA . LEU A 1 110 ? 4.799 5.082 -7.567 1.00 89.62 110 LEU A CA 1
ATOM 843 C C . LEU A 1 110 ? 6.130 4.569 -8.142 1.00 89.62 110 LEU A C 1
ATOM 845 O O . LEU A 1 110 ? 6.602 5.071 -9.158 1.00 89.62 110 LEU A O 1
ATOM 849 N N . ASP A 1 111 ? 6.738 3.578 -7.496 1.00 89.00 111 ASP A N 1
ATOM 850 C CA . ASP A 1 111 ? 7.967 2.946 -7.968 1.00 89.00 111 ASP A CA 1
ATOM 851 C C . ASP A 1 111 ? 7.750 2.131 -9.248 1.00 89.00 111 ASP A C 1
ATOM 853 O O . ASP A 1 111 ? 8.628 2.118 -10.107 1.00 89.00 111 ASP A O 1
ATOM 857 N N . GLU A 1 112 ? 6.565 1.546 -9.437 1.00 91.19 112 GLU A N 1
ATOM 858 C CA . GLU A 1 112 ? 6.211 0.848 -10.678 1.00 91.19 112 GLU A CA 1
ATOM 859 C C . GLU A 1 112 ? 6.143 1.792 -11.884 1.00 91.19 112 GLU A C 1
ATOM 861 O O . GLU A 1 112 ? 6.537 1.393 -12.977 1.00 91.19 112 GLU A O 1
ATOM 866 N N . PHE A 1 113 ? 5.717 3.051 -11.713 1.00 92.94 113 PHE A N 1
ATOM 867 C CA . PHE A 1 113 ? 5.775 4.042 -12.799 1.00 92.94 113 PHE A CA 1
ATOM 868 C C . PHE A 1 113 ? 7.217 4.290 -13.254 1.00 92.94 113 PHE A C 1
ATOM 870 O O . PHE A 1 113 ? 7.506 4.251 -14.449 1.00 92.94 113 PHE A O 1
ATOM 877 N N . ALA A 1 114 ? 8.138 4.481 -1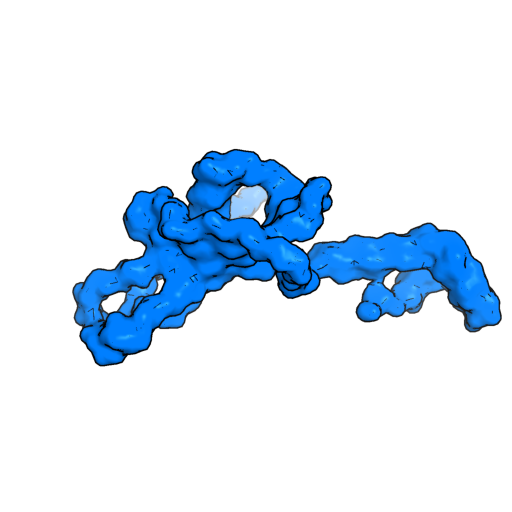2.304 1.00 92.25 114 ALA A N 1
ATOM 878 C CA . ALA A 1 114 ? 9.551 4.695 -12.611 1.00 92.25 114 ALA A CA 1
ATOM 879 C C . ALA A 1 114 ? 10.200 3.450 -13.244 1.00 92.25 114 ALA A C 1
ATOM 881 O O . ALA A 1 114 ? 10.979 3.562 -14.192 1.00 92.25 114 ALA A O 1
ATOM 882 N N . GLU A 1 115 ? 9.867 2.256 -12.744 1.00 92.94 115 GLU A N 1
ATOM 883 C CA . GLU A 1 115 ? 10.329 0.979 -13.300 1.00 92.94 115 GLU A CA 1
ATOM 884 C C . GLU A 1 115 ? 9.798 0.756 -14.723 1.00 92.94 115 GLU A C 1
ATOM 886 O O . GLU A 1 115 ? 10.553 0.330 -15.600 1.00 92.94 115 GLU A O 1
ATOM 891 N N . CYS A 1 116 ? 8.528 1.086 -14.974 1.00 94.94 116 CYS A N 1
ATOM 892 C CA . CYS A 1 116 ? 7.898 0.999 -16.288 1.00 94.94 116 CYS A CA 1
ATOM 893 C C . CYS A 1 116 ? 8.573 1.934 -17.297 1.00 94.94 116 CYS A C 1
ATOM 895 O O . CYS A 1 116 ? 8.980 1.491 -18.372 1.00 94.94 116 CYS A O 1
ATOM 897 N N . GLU A 1 117 ? 8.763 3.207 -16.938 1.00 95.69 117 GLU A N 1
ATOM 898 C CA . GLU A 1 117 ? 9.439 4.180 -17.796 1.00 95.69 117 GLU A CA 1
ATOM 899 C C . GLU A 1 117 ? 10.858 3.718 -18.150 1.00 95.69 117 GLU A C 1
ATOM 901 O O . GLU A 1 117 ? 11.241 3.715 -19.325 1.00 95.69 117 GLU A O 1
ATOM 906 N N . ALA A 1 118 ? 11.624 3.270 -17.152 1.00 95.50 118 ALA A N 1
ATOM 907 C CA . ALA A 1 118 ? 12.971 2.756 -17.363 1.00 95.50 118 ALA A CA 1
ATOM 908 C C . ALA A 1 118 ? 12.979 1.530 -18.293 1.00 95.50 118 ALA A C 1
ATOM 910 O O . ALA A 1 118 ? 13.808 1.452 -19.203 1.00 95.50 118 ALA A O 1
ATOM 911 N N . ALA A 1 119 ? 12.042 0.595 -18.106 1.00 96.44 119 ALA A N 1
ATOM 912 C CA . ALA A 1 119 ? 11.924 -0.597 -18.940 1.00 96.44 119 ALA A CA 1
ATOM 913 C C . ALA A 1 119 ? 11.572 -0.255 -20.396 1.00 96.44 119 ALA A C 1
ATOM 915 O O . ALA A 1 119 ? 12.194 -0.783 -21.317 1.00 96.44 119 ALA A O 1
ATOM 916 N N . VAL A 1 120 ? 10.624 0.661 -20.614 1.00 97.19 120 VAL A N 1
ATOM 917 C CA . VAL A 1 120 ? 10.219 1.105 -21.957 1.00 97.19 120 VAL A CA 1
ATOM 918 C C . VAL A 1 120 ? 11.364 1.831 -22.662 1.00 97.19 120 VAL A C 1
ATOM 920 O O . VAL A 1 120 ? 11.659 1.530 -23.817 1.00 97.19 120 VAL A O 1
ATOM 923 N N . LYS A 1 121 ? 12.068 2.740 -21.978 1.00 96.62 121 LYS A N 1
ATOM 924 C CA . LYS A 1 121 ? 13.224 3.453 -22.552 1.00 96.62 121 LYS A CA 1
ATOM 925 C C . LYS A 1 121 ? 14.388 2.523 -22.896 1.00 96.62 121 LYS A C 1
ATOM 927 O O . LYS A 1 121 ? 15.109 2.784 -23.861 1.00 96.62 121 LYS A O 1
ATOM 932 N N . ALA A 1 122 ? 14.569 1.444 -22.135 1.00 96.44 122 ALA A N 1
ATOM 933 C CA . ALA A 1 122 ? 15.599 0.439 -22.381 1.00 96.44 122 ALA A CA 1
ATOM 934 C C . ALA A 1 122 ? 15.239 -0.555 -23.502 1.00 96.44 122 ALA A C 1
ATOM 936 O O . ALA A 1 122 ? 16.128 -1.253 -23.992 1.00 96.44 122 ALA A O 1
ATOM 937 N N . ASP A 1 123 ? 13.970 -0.633 -23.915 1.00 97.88 123 ASP A N 1
ATOM 938 C CA . ASP A 1 123 ? 13.517 -1.607 -24.905 1.00 97.88 123 ASP A CA 1
ATOM 939 C C . ASP A 1 123 ? 14.034 -1.277 -26.325 1.00 97.88 123 ASP A C 1
ATOM 941 O O . ASP A 1 123 ? 13.729 -0.211 -26.878 1.00 97.88 123 ASP A O 1
ATOM 945 N N . PRO A 1 124 ? 14.773 -2.193 -26.985 1.00 97.56 124 PRO A N 1
ATOM 946 C CA . PRO A 1 124 ? 15.296 -1.948 -28.327 1.00 97.56 124 PRO A CA 1
ATOM 947 C C . PRO A 1 124 ? 14.207 -1.715 -29.381 1.00 97.56 124 PRO A C 1
ATOM 949 O O . PRO A 1 124 ? 14.438 -0.991 -30.355 1.00 97.56 124 PRO A O 1
ATOM 952 N N . ALA A 1 125 ? 13.022 -2.318 -29.227 1.00 98.00 125 ALA A N 1
ATOM 953 C CA . ALA A 1 125 ? 11.933 -2.123 -30.179 1.00 98.00 125 ALA A CA 1
ATOM 954 C C . ALA A 1 125 ? 11.312 -0.725 -30.035 1.00 98.00 125 ALA A C 1
ATOM 956 O O . ALA A 1 125 ? 11.044 -0.074 -31.051 1.00 98.00 125 ALA A O 1
ATOM 957 N N . PHE A 1 126 ? 11.165 -0.228 -28.806 1.00 97.62 126 PHE A N 1
ATOM 958 C CA . PHE A 1 126 ? 10.772 1.145 -28.509 1.00 97.62 126 PHE A CA 1
ATOM 959 C C . PHE A 1 126 ? 11.781 2.146 -29.075 1.00 97.62 126 PHE A C 1
ATOM 961 O O . PHE A 1 126 ? 11.399 3.027 -29.849 1.00 97.62 126 PHE A O 1
ATOM 968 N N . GLN A 1 127 ? 13.075 1.955 -28.799 1.00 97.69 127 GLN A N 1
ATOM 969 C CA . GLN A 1 127 ? 14.153 2.796 -29.333 1.00 97.69 127 GLN A CA 1
ATOM 970 C C . GLN A 1 127 ? 14.139 2.839 -30.870 1.00 97.69 127 GLN A C 1
ATOM 972 O O . GLN A 1 127 ? 14.183 3.911 -31.480 1.00 97.69 127 GLN A O 1
ATOM 977 N N . ALA A 1 128 ? 13.985 1.686 -31.527 1.00 97.75 128 ALA A N 1
ATOM 978 C CA . ALA A 1 128 ? 13.865 1.621 -32.982 1.00 97.75 128 ALA A CA 1
ATOM 979 C C . ALA A 1 128 ? 12.591 2.316 -33.503 1.00 97.75 128 ALA A C 1
ATOM 981 O O . ALA A 1 128 ? 12.592 2.893 -34.596 1.00 97.75 128 ALA A O 1
ATOM 982 N N . ALA A 1 129 ? 11.487 2.269 -32.753 1.00 97.88 129 ALA A N 1
ATOM 983 C CA . ALA A 1 129 ? 10.233 2.915 -33.121 1.00 97.88 129 ALA A CA 1
ATOM 984 C C . ALA A 1 129 ? 10.307 4.446 -33.017 1.00 97.88 129 ALA A C 1
ATOM 986 O O . ALA A 1 129 ? 9.788 5.132 -33.907 1.00 97.88 129 ALA A O 1
ATOM 987 N N . ILE A 1 130 ? 10.948 4.988 -31.980 1.00 97.75 130 ILE A N 1
ATOM 988 C CA . ILE A 1 130 ? 11.127 6.439 -31.819 1.00 97.75 130 ILE A CA 1
ATOM 989 C C . ILE A 1 130 ? 12.196 6.989 -32.780 1.00 97.75 130 ILE A C 1
ATOM 991 O O . ILE A 1 130 ? 12.012 8.074 -33.331 1.00 97.75 130 ILE A O 1
ATOM 995 N N . ALA A 1 131 ? 13.218 6.197 -33.130 1.00 97.75 131 ALA A N 1
ATOM 996 C CA . ALA A 1 131 ? 14.213 6.570 -34.141 1.00 97.75 131 ALA A CA 1
ATOM 997 C C . ALA A 1 131 ? 13.588 6.789 -35.530 1.00 97.75 131 ALA A C 1
ATOM 999 O O . ALA A 1 131 ? 13.910 7.757 -36.219 1.00 97.75 131 ALA A O 1
ATOM 1000 N N . LYS A 1 132 ? 12.607 5.961 -35.925 1.00 98.06 132 LYS A N 1
ATOM 1001 C CA . LYS A 1 132 ? 11.813 6.171 -37.158 1.00 98.06 132 LYS A CA 1
ATOM 1002 C C . LYS A 1 132 ? 11.035 7.493 -37.161 1.00 98.06 132 LYS A C 1
ATOM 1004 O O . LYS A 1 132 ? 10.589 7.930 -38.217 1.00 98.06 132 LYS A O 1
ATOM 1009 N N . ARG A 1 133 ? 10.852 8.107 -35.990 1.00 97.31 133 ARG A N 1
ATOM 1010 C CA . ARG A 1 133 ? 10.183 9.400 -35.784 1.00 97.31 133 ARG A CA 1
ATOM 1011 C C . ARG A 1 133 ? 11.178 10.547 -35.574 1.00 97.31 133 ARG A C 1
ATOM 1013 O O . ARG A 1 133 ? 10.761 11.646 -35.234 1.00 97.31 133 ARG A O 1
ATOM 1020 N N . GLY A 1 134 ? 12.474 10.307 -35.790 1.00 97.81 134 GLY A N 1
ATOM 1021 C CA . GLY A 1 134 ? 13.525 11.318 -35.661 1.00 97.81 134 GLY A CA 1
ATOM 1022 C C . GLY A 1 134 ? 13.975 11.594 -34.225 1.00 97.81 134 GLY A C 1
ATOM 1023 O O . GLY A 1 134 ? 14.729 12.536 -34.010 1.00 97.81 134 GLY A O 1
ATOM 1024 N N . ILE A 1 135 ? 13.541 10.790 -33.250 1.00 97.81 135 ILE A N 1
ATOM 1025 C CA . ILE A 1 135 ? 13.959 10.912 -31.851 1.00 97.81 135 ILE A CA 1
ATOM 1026 C C . ILE A 1 135 ? 15.130 9.956 -31.629 1.00 97.81 135 ILE A C 1
ATOM 1028 O O . ILE A 1 135 ? 14.965 8.740 -31.710 1.00 97.81 135 ILE A O 1
ATOM 1032 N N . THR A 1 136 ? 16.317 10.505 -31.381 1.00 94.00 136 THR A N 1
ATOM 1033 C CA . THR A 1 136 ? 17.557 9.730 -31.200 1.00 94.00 136 THR A CA 1
ATOM 1034 C C . THR A 1 136 ? 18.009 9.630 -29.748 1.00 94.00 136 THR A C 1
ATOM 1036 O O . THR A 1 136 ? 18.907 8.846 -29.462 1.00 94.00 136 THR A O 1
ATOM 1039 N N . ASP A 1 137 ? 17.409 10.419 -28.856 1.00 95.81 137 ASP A N 1
ATOM 1040 C CA . ASP A 1 137 ? 17.705 10.442 -27.425 1.00 95.81 137 ASP A CA 1
ATOM 1041 C C . ASP A 1 137 ? 16.463 9.990 -26.629 1.00 95.81 137 ASP A C 1
ATOM 1043 O O . ASP A 1 137 ? 15.510 10.768 -26.496 1.00 95.81 137 ASP A O 1
ATOM 1047 N N . PRO A 1 138 ? 16.427 8.730 -26.151 1.00 93.50 138 PRO A N 1
ATOM 1048 C CA . PRO A 1 138 ? 15.320 8.207 -25.352 1.00 93.50 138 PRO A CA 1
ATOM 1049 C C . PRO A 1 138 ? 15.131 8.920 -24.008 1.00 93.50 138 PRO A C 1
ATOM 1051 O O . PRO A 1 138 ? 14.020 8.898 -23.478 1.00 93.50 138 PRO A O 1
ATOM 1054 N N . ASP A 1 139 ? 16.162 9.571 -23.459 1.00 93.94 139 ASP A N 1
ATOM 1055 C CA . ASP A 1 139 ? 16.077 10.218 -22.144 1.00 93.94 139 ASP A CA 1
ATOM 1056 C C . ASP A 1 139 ? 15.189 11.470 -22.177 1.00 93.94 139 ASP A C 1
ATOM 1058 O O . ASP A 1 139 ? 14.617 11.856 -21.157 1.00 93.94 139 ASP A O 1
ATOM 1062 N N . LEU A 1 140 ? 15.000 12.061 -23.362 1.00 94.31 140 LEU A N 1
ATOM 1063 C CA . LEU A 1 140 ? 14.103 13.198 -23.598 1.00 94.31 140 LEU A CA 1
ATOM 1064 C C . LEU A 1 140 ? 12.637 12.791 -23.820 1.00 94.31 140 LEU A C 1
ATOM 1066 O O . LEU A 1 140 ? 11.784 13.653 -24.038 1.00 94.31 140 LEU A O 1
ATOM 1070 N N . VAL A 1 141 ? 12.337 11.492 -23.806 1.00 95.12 141 VAL A N 1
ATOM 1071 C CA . VAL A 1 141 ? 10.977 10.966 -23.954 1.00 95.12 141 VAL A CA 1
ATOM 1072 C C . VAL A 1 141 ? 10.354 10.785 -22.574 1.00 95.12 141 VAL A C 1
ATOM 1074 O O . VAL A 1 141 ? 11.031 10.365 -21.647 1.00 95.12 141 VAL A O 1
ATOM 1077 N N . MET A 1 142 ? 9.067 11.084 -22.432 1.00 94.38 142 MET A N 1
ATOM 1078 C CA . MET A 1 142 ? 8.289 10.780 -21.228 1.00 94.38 142 MET A CA 1
ATOM 1079 C C . MET A 1 142 ? 7.414 9.555 -21.501 1.00 94.38 142 MET A C 1
ATOM 1081 O O . MET A 1 142 ? 6.859 9.434 -22.598 1.00 94.38 142 MET A O 1
ATOM 1085 N N . VAL A 1 143 ? 7.327 8.648 -20.530 1.00 92.69 143 VAL A N 1
ATOM 1086 C CA . VAL A 1 143 ? 6.452 7.470 -20.572 1.00 92.69 143 VAL A CA 1
ATOM 1087 C C . VAL A 1 143 ? 5.453 7.619 -19.430 1.00 92.69 143 VAL A C 1
ATOM 1089 O O . VAL A 1 143 ? 5.857 7.560 -18.272 1.00 92.69 143 VAL A O 1
ATOM 1092 N N . ASP A 1 144 ? 4.186 7.834 -19.784 1.00 89.88 144 ASP A N 1
ATOM 1093 C CA . ASP A 1 144 ? 3.058 7.988 -18.853 1.00 89.88 144 ASP A CA 1
ATOM 1094 C C . ASP A 1 144 ? 2.180 6.729 -18.825 1.00 89.88 144 ASP A C 1
ATOM 1096 O O . ASP A 1 144 ? 1.947 6.146 -19.916 1.00 89.88 144 ASP A O 1
#

Radius of gyration: 21.59 Å; Cα contacts (8 Å, |Δi|>4): 192; chains: 1; bounding box: 52×36×64 Å

Solvent-accessible surface area (backbone atoms only — not comparable to full-atom values): 8977 Å² total; per-residue (Å²): 137,83,80,75,80,82,76,80,80,74,79,81,76,83,79,53,72,83,55,74,64,49,75,65,53,51,53,48,50,53,49,47,49,34,60,80,66,66,55,58,90,60,51,43,74,69,39,80,41,56,44,72,67,58,68,69,57,62,75,67,60,54,88,89,60,90,72,82,50,34,36,31,34,37,34,37,32,66,88,74,71,44,26,34,44,34,32,29,33,67,81,83,65,43,79,77,41,78,45,79,45,82,97,55,77,75,72,89,46,77,67,54,52,56,51,48,35,52,51,52,59,68,30,68,67,50,47,55,56,40,41,79,70,72,45,85,59,62,86,81,56,86,69,130

Foldseek 3Di:
DDDDDDPPPDPPDDFALPDKQDPVRQVLQVVLCCVVVVDDPQKDWLDKIWPRDDPVCRVPDDGPDDHWTKIWTWIARNVVRWIWIWIATSVVSHTPDIDTDPPDHGDDDPVNLVVVLVVLLPDPVNCVVVVVVVDNDSVPDDDD

Nearest PDB structures (foldseek):
  1qak-assembly1_B  TM=8.997E-01  e=2.391E-08  Escherichia coli
  1qal-assembly1_A  TM=8.962E-01  e=2.689E-08  Escherichia coli
  6grr-assembly1_A  TM=8.948E-01  e=3.404E-08  Escherichia coli
  1qaf-assembly1_A  TM=8.967E-01  e=3.829E-08  Escherichia coli
  2w0q-assembly1_B  TM=8.910E-01  e=6.134E-08  Escherichia coli